Protein AF-A0A1X7UWW3-F1 (afdb_monomer)

pLDDT: mean 82.1, std 9.49, range [51.66, 96.81]

Organism: Amphimedon queenslandica (NCBI:txid400682)

Solvent-accessible surface area (backbone atoms only — not comparable to full-atom values): 8684 Å² total; per-residue (Å²): 136,79,76,74,77,63,44,57,84,90,46,64,90,46,42,72,62,47,51,57,50,44,52,51,43,31,64,74,70,57,43,68,78,47,56,39,45,59,40,31,55,50,50,38,63,38,35,31,89,62,30,62,61,51,55,61,70,65,70,62,52,83,70,48,58,22,34,40,60,56,67,78,36,71,55,41,53,94,88,54,55,64,68,59,47,54,50,50,45,53,55,60,42,69,77,40,93,52,72,91,47,38,56,61,54,42,33,54,38,50,38,73,18,41,69,52,60,74,56,22,58,56,48,72,70,42,91,79,69,45,44,70,57,51,54,50,53,50,51,54,52,51,53,53,52,51,59,64,72,77,106

Sequence (151 aa):
IVAPEPFDCSRSEEWARWSRRFERFRSVSGLAEKSGESKVNTLVYYMGDSADNILESFGLGKEEQKDYLTVHDRVQEEGEPVEIFITALHKLVATCEYKTLHDEMIQDRIVVGIHNQALSERMQLDKKLTLESATKLARENEAVKMQQTEM

Radius of gyration: 16.24 Å; Cα contacts (8 Å, |Δi|>4): 142; chains: 1; bounding box: 36×35×46 Å

Mean predicted aligned error: 9.85 Å

Foldseek 3Di:
DDADAAADLVCCVCVVVNVVSNVVCCVPVCVVVDFLQSLLVVNLVSPPDCSVVLQVQLVDDPVLSSHNCVSSAVAADDVRQLVVSLVSLLSSCVVRPCVVCSFVSSLVRLLVRYPPPVLSVVSVPDPPDTSVNSSVSSNVVVVVVVVVVVD

Structure (mmCIF, N/CA/C/O backbone):
data_AF-A0A1X7UWW3-F1
#
_entry.id   AF-A0A1X7UWW3-F1
#
loop_
_atom_site.group_PDB
_atom_site.id
_atom_site.type_symbol
_atom_site.label_atom_id
_atom_site.label_alt_id
_atom_site.label_comp_id
_atom_site.label_asym_id
_atom_site.label_entity_id
_atom_site.label_seq_id
_atom_site.pdbx_PDB_ins_code
_atom_site.Cartn_x
_atom_site.Cartn_y
_atom_site.Cartn_z
_atom_site.occupancy
_atom_site.B_iso_or_equiv
_atom_site.auth_seq_id
_atom_site.auth_comp_id
_atom_site.auth_asym_id
_atom_site.auth_atom_id
_atom_site.pdbx_PDB_model_num
ATOM 1 N N . ILE A 1 1 ? 5.370 -22.864 -11.813 1.00 65.50 1 ILE A N 1
ATOM 2 C CA . ILE A 1 1 ? 4.633 -21.596 -12.034 1.00 65.50 1 ILE A CA 1
ATOM 3 C C . ILE A 1 1 ? 5.534 -20.668 -12.837 1.00 65.50 1 ILE A C 1
ATOM 5 O O . ILE A 1 1 ? 6.741 -20.743 -12.643 1.00 65.50 1 ILE A O 1
ATOM 9 N N 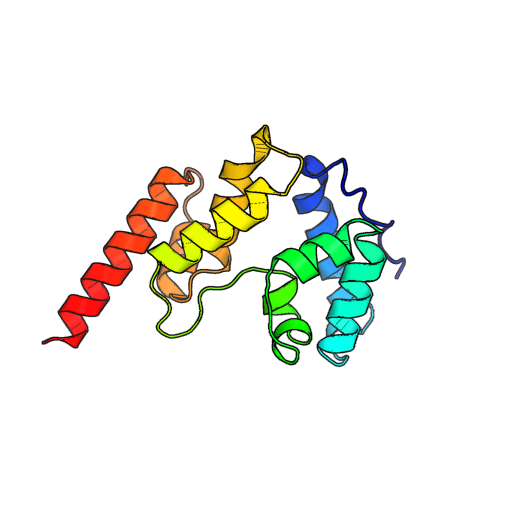. VAL A 1 2 ? 4.986 -19.850 -13.735 1.00 77.44 2 VAL A N 1
ATOM 10 C CA . VAL A 1 2 ? 5.775 -18.850 -14.474 1.00 77.44 2 VAL A CA 1
ATOM 11 C C . VAL A 1 2 ? 5.659 -17.521 -13.738 1.00 77.44 2 VAL A C 1
ATOM 13 O O . VAL A 1 2 ? 4.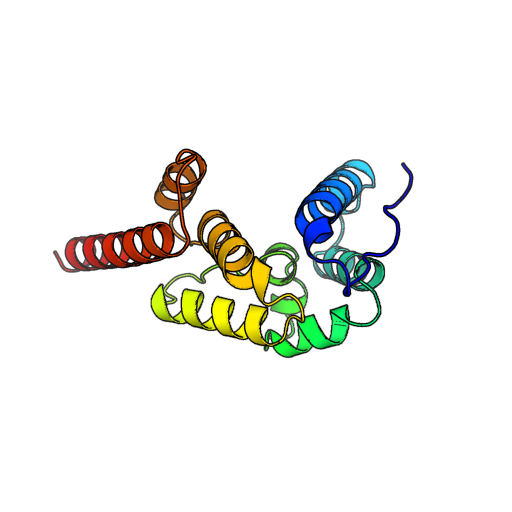558 -17.150 -13.324 1.00 77.44 2 VAL A O 1
ATOM 16 N N . ALA A 1 3 ? 6.788 -16.847 -13.535 1.00 79.31 3 ALA A N 1
ATOM 17 C CA . ALA A 1 3 ? 6.802 -15.519 -12.946 1.00 79.31 3 ALA A CA 1
ATOM 18 C C . ALA A 1 3 ? 6.060 -14.513 -13.847 1.00 79.31 3 ALA A C 1
ATOM 20 O O . ALA A 1 3 ? 5.991 -14.723 -15.063 1.00 79.31 3 ALA A O 1
ATOM 21 N N . PRO A 1 4 ? 5.444 -13.461 -13.283 1.00 82.94 4 PRO A N 1
ATOM 22 C CA . PRO A 1 4 ? 4.868 -12.400 -14.098 1.00 82.94 4 PRO A CA 1
ATOM 23 C C . PRO A 1 4 ? 5.960 -11.734 -14.942 1.00 82.94 4 PRO A C 1
ATOM 25 O O . PRO A 1 4 ? 7.129 -11.725 -14.567 1.00 82.94 4 PRO A O 1
ATOM 28 N N . GLU A 1 5 ? 5.575 -11.178 -16.087 1.00 86.62 5 GLU A N 1
ATOM 29 C CA . GLU A 1 5 ? 6.474 -10.281 -16.814 1.00 86.62 5 GLU A CA 1
ATOM 30 C C . GLU A 1 5 ? 6.792 -9.061 -15.937 1.00 86.62 5 GLU A C 1
ATOM 32 O O . GLU A 1 5 ? 5.946 -8.689 -15.107 1.00 86.62 5 GLU A O 1
ATOM 37 N N . PRO A 1 6 ? 7.984 -8.454 -16.086 1.00 86.94 6 PRO A N 1
ATOM 38 C CA . PRO A 1 6 ? 8.304 -7.213 -15.398 1.00 86.94 6 PRO A CA 1
ATOM 39 C C . PRO A 1 6 ? 7.196 -6.174 -15.599 1.00 86.94 6 PRO A C 1
ATOM 41 O O . PRO A 1 6 ? 6.643 -6.047 -16.693 1.00 86.94 6 PRO A O 1
ATOM 44 N N . PHE A 1 7 ? 6.828 -5.483 -14.527 1.00 82.06 7 PHE A N 1
ATOM 45 C CA . PHE A 1 7 ? 5.866 -4.400 -14.566 1.00 82.06 7 PHE A CA 1
ATOM 46 C C .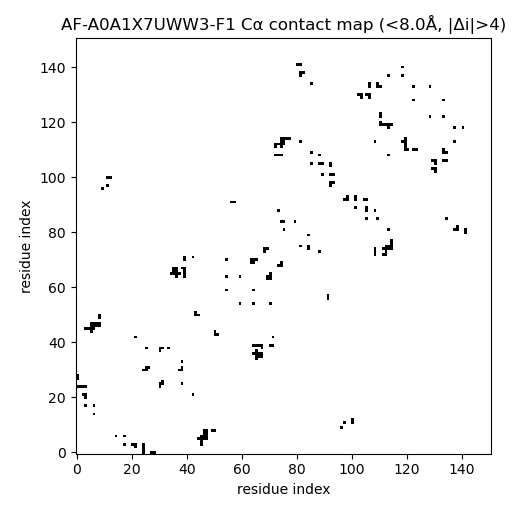 PHE A 1 7 ? 6.432 -3.260 -15.402 1.00 82.06 7 PHE A C 1
ATOM 48 O O . PHE A 1 7 ? 7.557 -2.809 -15.194 1.00 82.06 7 PHE A O 1
ATOM 55 N N . ASP A 1 8 ? 5.623 -2.775 -16.330 1.00 79.44 8 ASP A N 1
ATOM 56 C CA . ASP A 1 8 ? 5.926 -1.551 -17.041 1.00 79.44 8 ASP A CA 1
ATOM 57 C C . ASP A 1 8 ? 5.466 -0.367 -16.186 1.00 79.44 8 ASP A C 1
ATOM 59 O O . ASP A 1 8 ? 4.277 -0.047 -16.127 1.00 79.44 8 ASP A O 1
ATOM 63 N N . CYS A 1 9 ? 6.422 0.289 -15.524 1.00 68.12 9 CYS A N 1
ATOM 64 C CA . CYS A 1 9 ? 6.179 1.483 -14.719 1.00 68.12 9 CYS A CA 1
ATOM 65 C C . CYS A 1 9 ? 5.745 2.710 -15.536 1.00 68.12 9 CYS A C 1
ATOM 67 O O . CYS A 1 9 ? 5.511 3.743 -14.908 1.00 68.12 9 CYS A O 1
ATOM 69 N N . SER A 1 10 ? 5.522 2.596 -16.854 1.00 68.81 10 SER A N 1
ATOM 70 C CA . SER A 1 10 ? 4.786 3.570 -17.681 1.00 68.81 10 SER A CA 1
ATOM 71 C C . SER A 1 10 ? 3.306 3.213 -17.959 1.00 68.81 10 SER A C 1
ATOM 73 O O . SER A 1 10 ? 2.596 4.012 -18.572 1.00 68.81 10 SER A O 1
ATOM 75 N N . ARG A 1 11 ? 2.807 2.053 -17.483 1.00 73.44 11 ARG A N 1
ATOM 76 C CA . ARG A 1 11 ? 1.412 1.568 -17.592 1.00 73.44 11 ARG A CA 1
ATOM 77 C C . ARG A 1 11 ? 0.736 1.204 -16.243 1.00 73.44 11 ARG A C 1
ATOM 79 O O . ARG A 1 11 ? 0.470 0.036 -15.952 1.00 73.44 11 ARG A O 1
ATOM 86 N N . SER A 1 12 ? 0.391 2.176 -15.396 1.00 64.31 12 SER A N 1
ATOM 87 C CA . SER A 1 12 ? -0.144 1.948 -14.037 1.00 64.31 12 SER A CA 1
ATOM 88 C C . SER A 1 12 ? -1.595 1.559 -14.016 1.00 64.31 12 SER A C 1
ATOM 90 O O . SER A 1 12 ? -2.032 0.959 -13.037 1.00 64.31 12 SER A O 1
ATOM 92 N N . GLU A 1 13 ? -2.331 1.806 -15.092 1.00 63.78 13 GLU A N 1
ATOM 93 C CA . GLU A 1 13 ? -3.647 1.218 -15.267 1.00 63.78 13 GLU A CA 1
ATOM 94 C C . GLU A 1 13 ? -3.567 -0.317 -15.195 1.00 63.78 13 GLU A C 1
ATOM 96 O O . GLU A 1 13 ? -4.533 -0.988 -14.827 1.00 63.78 13 GLU A O 1
ATOM 101 N N . GLU A 1 14 ? -2.394 -0.896 -15.483 1.00 75.06 14 GLU A N 1
ATOM 102 C CA . GLU A 1 14 ? -2.150 -2.324 -15.340 1.00 75.06 14 GLU A CA 1
ATOM 103 C C . GLU A 1 14 ? -1.668 -2.739 -13.949 1.00 75.06 14 GLU A C 1
ATOM 105 O O . GLU A 1 14 ? -1.667 -3.942 -13.674 1.00 75.06 14 GLU A O 1
ATOM 110 N N . TRP A 1 15 ? -1.327 -1.801 -13.055 1.00 73.12 15 TRP A N 1
ATOM 111 C CA . TRP A 1 15 ? -0.816 -2.090 -11.710 1.00 73.12 15 TRP A CA 1
ATOM 112 C C . TRP A 1 15 ? -1.759 -3.008 -10.940 1.00 73.12 15 TRP A C 1
ATOM 114 O O . TRP A 1 15 ? -1.340 -4.054 -10.452 1.00 73.12 15 TRP A O 1
ATOM 124 N N . ALA A 1 16 ? -3.056 -2.693 -10.903 1.00 67.19 16 ALA A N 1
ATOM 125 C CA . ALA A 1 16 ? -4.040 -3.503 -10.185 1.00 67.19 16 ALA A CA 1
ATOM 126 C C . ALA A 1 16 ? -4.093 -4.953 -10.703 1.00 67.19 16 ALA A C 1
ATOM 128 O O . ALA A 1 16 ? -4.247 -5.906 -9.935 1.00 67.19 16 ALA A O 1
ATOM 129 N N . ARG A 1 17 ? -3.946 -5.150 -12.019 1.00 73.00 17 ARG A N 1
ATOM 130 C CA . ARG A 1 17 ? -3.912 -6.485 -12.633 1.00 73.00 17 ARG A CA 1
ATOM 131 C C . ARG A 1 17 ? -2.582 -7.185 -12.364 1.00 73.00 17 ARG A C 1
ATOM 133 O O . ARG A 1 17 ? -2.572 -8.384 -12.079 1.00 73.00 17 ARG A O 1
ATOM 140 N N . TRP A 1 18 ? -1.482 -6.451 -12.478 1.00 83.44 18 TRP A N 1
ATOM 141 C CA . TRP A 1 18 ? -0.129 -6.951 -12.309 1.00 83.44 18 TRP A CA 1
ATOM 142 C C . TRP A 1 18 ? 0.155 -7.333 -10.854 1.00 83.44 18 TRP A C 1
ATOM 144 O O . TRP A 1 18 ? 0.532 -8.476 -10.612 1.00 83.44 18 TRP A O 1
ATOM 154 N N . SER A 1 19 ? -0.148 -6.464 -9.887 1.00 77.62 19 SER A N 1
ATOM 155 C CA . SER A 1 19 ? 0.008 -6.717 -8.447 1.00 77.62 19 SER A CA 1
ATOM 156 C C . SER A 1 19 ? -0.785 -7.956 -8.017 1.00 77.62 19 SER A C 1
ATOM 158 O O . SER A 1 19 ? -0.227 -8.873 -7.419 1.00 77.62 19 SER A O 1
ATOM 160 N N . ARG A 1 20 ? -2.045 -8.110 -8.459 1.00 76.19 20 ARG A N 1
ATOM 161 C CA . ARG A 1 20 ? -2.827 -9.344 -8.215 1.00 76.19 20 ARG A CA 1
ATOM 162 C C . ARG A 1 20 ? -2.155 -10.600 -8.777 1.00 76.19 20 ARG A C 1
ATOM 164 O O . ARG A 1 20 ? -2.274 -11.681 -8.197 1.00 76.19 20 ARG A O 1
ATOM 171 N N . ARG A 1 21 ? -1.492 -10.497 -9.932 1.00 83.19 21 ARG A N 1
ATOM 172 C CA . ARG A 1 21 ? -0.754 -11.611 -10.545 1.00 83.19 21 ARG A CA 1
ATOM 173 C C . ARG A 1 21 ? 0.545 -11.894 -9.787 1.00 83.19 21 ARG A C 1
ATOM 175 O O . ARG A 1 21 ? 0.864 -13.067 -9.591 1.00 83.19 21 ARG A O 1
ATOM 182 N N . PHE A 1 22 ? 1.240 -10.855 -9.332 1.00 87.19 22 PHE A N 1
ATOM 183 C CA . PHE A 1 22 ? 2.430 -10.955 -8.496 1.00 87.19 22 PHE A CA 1
ATOM 184 C C . PHE A 1 22 ? 2.113 -11.591 -7.139 1.00 87.19 22 PHE A C 1
ATOM 186 O O . PHE A 1 22 ? 2.793 -12.533 -6.750 1.00 87.19 22 PHE A O 1
ATOM 193 N N . GLU A 1 23 ? 1.022 -11.207 -6.475 1.00 84.38 23 GLU A N 1
ATOM 194 C CA . GLU A 1 23 ? 0.585 -11.823 -5.214 1.00 84.38 23 GLU A CA 1
ATOM 195 C C . GLU A 1 23 ? 0.278 -13.317 -5.367 1.00 84.38 23 GLU A C 1
ATOM 197 O O . GLU A 1 23 ? 0.697 -14.145 -4.552 1.00 84.38 23 GLU A O 1
ATOM 202 N N . ARG A 1 24 ? -0.384 -13.704 -6.465 1.00 85.00 24 ARG A N 1
ATOM 203 C CA . ARG A 1 24 ? -0.585 -15.125 -6.787 1.00 85.00 24 ARG A CA 1
ATOM 204 C C . ARG A 1 24 ? 0.747 -15.837 -6.970 1.00 85.00 24 ARG A C 1
ATOM 206 O O . ARG A 1 24 ? 0.918 -16.917 -6.416 1.00 85.00 24 ARG A O 1
ATOM 213 N N . PHE A 1 25 ? 1.684 -15.240 -7.710 1.00 89.75 25 PHE A N 1
ATOM 214 C CA . PHE A 1 25 ? 3.040 -15.767 -7.866 1.00 89.75 25 PHE A CA 1
ATOM 215 C C . PHE A 1 25 ? 3.755 -15.897 -6.515 1.00 89.75 25 PHE A C 1
ATOM 217 O O . PHE A 1 25 ? 4.328 -16.953 -6.246 1.00 89.75 25 PHE A O 1
ATOM 224 N N . ARG A 1 26 ? 3.673 -14.889 -5.643 1.00 89.88 26 ARG A N 1
ATOM 225 C CA . ARG A 1 26 ? 4.287 -14.885 -4.312 1.00 89.88 26 ARG A CA 1
ATOM 226 C C . ARG A 1 26 ? 3.804 -16.064 -3.472 1.00 89.88 26 ARG A C 1
ATOM 228 O O . ARG A 1 26 ? 4.623 -16.776 -2.897 1.00 89.88 26 ARG A O 1
ATOM 235 N N . SER A 1 27 ? 2.492 -16.297 -3.458 1.00 86.69 27 SER A N 1
ATOM 236 C CA . SER A 1 27 ? 1.863 -17.387 -2.705 1.00 86.69 27 SER A CA 1
ATOM 237 C C . SER A 1 27 ? 2.245 -18.777 -3.225 1.00 86.69 27 SER A C 1
ATOM 239 O O . SER A 1 27 ? 2.542 -19.664 -2.436 1.00 86.69 27 SER A O 1
ATOM 241 N N . VAL A 1 28 ? 2.268 -18.989 -4.543 1.00 88.38 28 VAL A N 1
ATOM 242 C CA . VAL A 1 28 ? 2.447 -20.340 -5.119 1.00 88.38 28 VAL A CA 1
ATOM 243 C C . VAL A 1 28 ? 3.900 -20.707 -5.441 1.00 88.38 28 VAL A C 1
ATOM 245 O O . VAL A 1 28 ? 4.182 -21.862 -5.756 1.00 88.38 28 VAL A O 1
ATOM 248 N N . SER A 1 29 ? 4.825 -19.743 -5.428 1.00 89.75 29 SER A N 1
ATOM 249 C CA . SER A 1 29 ? 6.253 -19.966 -5.720 1.00 89.75 29 SER A CA 1
ATOM 250 C C . SER A 1 29 ? 7.093 -20.299 -4.485 1.00 89.75 29 SER A C 1
ATOM 252 O O . SER A 1 29 ? 8.288 -20.562 -4.621 1.00 89.75 29 SER A O 1
ATOM 254 N N . GLY A 1 30 ? 6.499 -20.264 -3.290 1.00 87.00 30 GLY A N 1
ATOM 255 C CA . GLY A 1 30 ? 7.239 -20.358 -2.032 1.00 87.00 30 GLY A CA 1
ATOM 256 C C . GLY A 1 30 ? 7.928 -19.045 -1.626 1.00 87.00 30 GLY A C 1
ATOM 257 O O . GLY A 1 30 ? 8.782 -19.034 -0.740 1.00 87.00 30 GLY A O 1
ATOM 258 N N . LEU A 1 31 ? 7.651 -17.934 -2.325 1.00 89.31 31 LEU A N 1
ATOM 259 C CA . LEU A 1 31 ? 8.209 -16.617 -2.000 1.00 89.31 31 LEU A CA 1
ATOM 260 C C . LEU A 1 31 ? 7.571 -16.046 -0.726 1.00 89.31 31 LEU A C 1
ATOM 262 O O . LEU A 1 31 ? 8.238 -15.333 0.023 1.00 89.31 31 LEU A O 1
ATOM 266 N N . ALA A 1 32 ? 6.309 -16.382 -0.449 1.00 85.31 32 ALA A N 1
ATOM 267 C CA . ALA A 1 32 ? 5.595 -15.961 0.754 1.00 85.31 32 ALA A CA 1
ATOM 268 C C . ALA A 1 32 ? 6.282 -16.408 2.059 1.00 85.31 32 ALA A C 1
ATOM 270 O O . ALA A 1 32 ? 6.171 -15.707 3.065 1.00 85.31 32 ALA A O 1
ATOM 271 N N . GLU A 1 33 ? 7.036 -17.502 2.024 1.00 89.50 33 GLU A N 1
ATOM 272 C CA . GLU A 1 33 ? 7.743 -18.117 3.149 1.00 89.50 33 GLU A CA 1
ATOM 273 C C . GLU A 1 33 ? 9.192 -17.623 3.292 1.00 89.50 33 GLU A C 1
ATOM 275 O O . GLU A 1 33 ? 9.850 -17.919 4.289 1.00 89.50 33 GLU A O 1
ATOM 280 N N . LYS A 1 34 ? 9.712 -16.866 2.316 1.00 92.56 34 LYS A N 1
ATOM 281 C CA . LYS A 1 34 ? 11.072 -16.306 2.381 1.00 92.56 34 LYS A CA 1
ATOM 282 C C . LYS A 1 34 ? 11.168 -15.143 3.377 1.00 92.56 34 LYS A C 1
ATOM 284 O O . LYS A 1 34 ? 10.170 -14.708 3.954 1.00 92.56 34 LYS A O 1
ATOM 289 N N . SER A 1 35 ? 12.378 -14.615 3.578 1.00 92.00 35 SER A N 1
ATOM 290 C CA . SER A 1 35 ? 12.576 -13.390 4.363 1.00 92.00 35 SER A CA 1
ATOM 291 C C . SER A 1 35 ? 11.842 -12.207 3.729 1.00 92.00 35 SER A C 1
ATOM 293 O O . SER A 1 35 ? 11.653 -12.174 2.511 1.00 92.00 35 SER A O 1
ATOM 295 N N . GLY A 1 36 ? 11.434 -11.232 4.545 1.00 85.81 36 GLY A N 1
ATOM 296 C CA . GLY A 1 36 ? 10.795 -10.013 4.047 1.00 85.81 36 GLY A CA 1
ATOM 297 C C . GLY A 1 36 ? 11.665 -9.289 3.011 1.00 85.81 36 GLY A C 1
ATOM 298 O O . GLY A 1 36 ? 11.199 -9.022 1.910 1.00 85.81 36 GLY A O 1
ATOM 299 N N . GLU A 1 37 ? 12.966 -9.162 3.282 1.00 89.69 37 GLU A N 1
ATOM 300 C CA . GLU A 1 37 ? 13.964 -8.629 2.343 1.00 89.69 37 GLU A CA 1
ATOM 301 C C . GLU A 1 37 ? 13.965 -9.358 0.990 1.00 89.69 37 GLU A C 1
ATOM 303 O O . GLU A 1 37 ? 13.959 -8.728 -0.062 1.00 89.69 37 GLU A O 1
ATOM 308 N N . SER A 1 38 ? 13.903 -10.696 0.982 1.00 89.69 38 SER A N 1
ATOM 309 C CA . SER A 1 38 ? 13.831 -11.454 -0.276 1.00 89.69 38 SER A CA 1
ATOM 310 C C . SER A 1 38 ? 12.528 -11.199 -1.032 1.00 89.69 38 SER A C 1
ATOM 312 O O . SER A 1 38 ? 12.535 -11.186 -2.265 1.00 89.69 38 SER A O 1
ATOM 314 N N . LYS A 1 39 ? 11.407 -11.020 -0.321 1.00 90.44 39 LYS A N 1
ATOM 315 C CA . LYS A 1 39 ? 10.114 -10.692 -0.941 1.00 90.44 39 LYS A CA 1
ATOM 316 C C . LYS A 1 39 ? 10.164 -9.306 -1.570 1.00 90.44 39 LYS A C 1
ATOM 318 O O . LYS A 1 39 ? 9.776 -9.177 -2.727 1.00 90.44 39 LYS A O 1
ATOM 323 N N . VAL A 1 40 ? 10.691 -8.325 -0.838 1.00 88.50 40 VAL A N 1
ATOM 324 C CA . VAL A 1 40 ? 10.875 -6.948 -1.306 1.00 88.50 40 VAL A CA 1
ATOM 325 C C . VAL A 1 40 ? 11.795 -6.915 -2.517 1.00 88.50 40 VAL A C 1
ATOM 327 O O . VAL A 1 40 ? 11.358 -6.496 -3.579 1.00 88.50 40 VAL A O 1
ATOM 330 N N . ASN A 1 41 ? 13.006 -7.463 -2.428 1.00 89.94 41 ASN A N 1
ATOM 331 C CA . ASN A 1 41 ? 13.952 -7.457 -3.548 1.00 89.94 41 ASN A CA 1
ATOM 332 C C . ASN A 1 41 ? 13.374 -8.130 -4.798 1.00 89.94 41 ASN A C 1
ATOM 334 O O . ASN A 1 41 ? 13.606 -7.679 -5.916 1.00 89.94 41 ASN A O 1
ATOM 338 N N . THR A 1 42 ? 12.588 -9.198 -4.620 1.00 90.06 42 THR A N 1
ATOM 339 C CA . THR A 1 42 ? 11.899 -9.837 -5.746 1.00 90.06 42 THR A CA 1
ATOM 340 C C . THR A 1 42 ? 10.827 -8.914 -6.326 1.00 90.06 42 THR A C 1
ATOM 342 O O . THR A 1 42 ? 10.769 -8.762 -7.539 1.00 90.06 42 THR A O 1
ATOM 345 N N . LEU A 1 43 ? 9.999 -8.277 -5.495 1.00 88.06 43 LEU A N 1
ATOM 346 C CA . LEU A 1 43 ? 9.002 -7.304 -5.950 1.00 88.06 43 LEU A CA 1
ATOM 347 C C . LEU A 1 43 ? 9.655 -6.170 -6.746 1.00 88.06 43 LEU A C 1
ATOM 349 O O . LEU A 1 43 ? 9.256 -5.938 -7.881 1.00 88.06 43 LEU A O 1
ATOM 353 N N . VAL A 1 44 ? 10.696 -5.544 -6.197 1.00 87.19 44 VAL A N 1
ATOM 354 C CA . VAL A 1 44 ? 11.440 -4.438 -6.821 1.00 87.19 44 VAL A CA 1
ATOM 355 C C . VAL A 1 44 ? 12.031 -4.849 -8.161 1.00 87.19 44 VAL A C 1
ATOM 357 O O . VAL A 1 44 ? 11.810 -4.178 -9.165 1.00 87.19 44 VAL A O 1
ATOM 360 N N . TYR A 1 45 ? 12.683 -6.012 -8.211 1.00 88.31 45 TYR A N 1
ATOM 361 C CA . TYR A 1 45 ? 13.240 -6.549 -9.449 1.00 88.31 45 TYR A CA 1
ATOM 362 C C . TYR A 1 45 ? 12.179 -6.709 -10.545 1.00 88.31 45 TYR A C 1
ATOM 364 O O . TYR A 1 45 ? 12.405 -6.349 -11.698 1.00 88.31 45 TYR A O 1
ATOM 372 N N . TYR A 1 46 ? 11.004 -7.236 -10.190 1.00 87.06 46 TYR A N 1
ATOM 373 C CA . TYR A 1 46 ? 9.904 -7.386 -11.137 1.00 87.06 46 TYR A CA 1
ATOM 374 C C . TYR A 1 46 ? 9.152 -6.074 -11.395 1.00 87.06 46 TYR A C 1
ATOM 376 O O . TYR A 1 46 ? 8.446 -6.007 -12.391 1.00 87.06 46 TYR A O 1
ATOM 384 N N . MET A 1 47 ? 9.288 -5.042 -10.561 1.00 82.31 47 MET A N 1
ATOM 385 C CA . MET A 1 47 ? 8.729 -3.710 -10.814 1.00 82.31 47 MET A CA 1
ATOM 386 C C . MET A 1 47 ? 9.565 -2.887 -11.813 1.00 82.31 47 MET A C 1
ATOM 388 O O . MET A 1 47 ? 9.047 -1.932 -12.388 1.00 82.31 47 MET A O 1
ATOM 392 N N . GLY A 1 48 ? 10.818 -3.282 -12.063 1.00 80.94 48 GLY A N 1
ATOM 393 C CA . GLY A 1 48 ? 11.696 -2.674 -13.066 1.00 80.94 48 GLY A CA 1
ATOM 394 C C . GLY A 1 48 ? 12.451 -1.441 -12.562 1.00 80.94 48 GLY A C 1
ATOM 395 O O . GLY A 1 48 ? 12.375 -1.087 -11.392 1.00 80.94 48 GLY A O 1
ATOM 396 N N . ASP A 1 49 ? 13.181 -0.772 -13.455 1.00 76.25 49 ASP A N 1
ATOM 397 C CA . ASP A 1 49 ? 14.190 0.247 -13.104 1.00 76.25 49 ASP A CA 1
ATOM 398 C C . ASP A 1 49 ? 13.646 1.457 -12.317 1.00 76.25 49 ASP A C 1
ATOM 400 O O . ASP A 1 49 ? 14.387 2.145 -11.616 1.00 76.25 49 ASP A O 1
ATOM 404 N N . SER A 1 50 ? 12.344 1.743 -12.404 1.00 70.12 50 SER A N 1
ATOM 405 C CA . SER A 1 50 ? 11.717 2.819 -11.625 1.00 70.12 50 SER A CA 1
ATOM 406 C C . SER A 1 50 ? 11.446 2.433 -10.167 1.00 70.12 50 SER A C 1
ATOM 408 O O . SER A 1 50 ? 11.186 3.315 -9.350 1.00 70.12 50 SER A O 1
ATOM 410 N N . ALA A 1 51 ? 11.499 1.145 -9.825 1.00 76.94 51 ALA A N 1
ATOM 411 C CA . ALA A 1 51 ? 11.117 0.630 -8.516 1.00 76.94 51 ALA A CA 1
ATOM 412 C C . ALA A 1 51 ? 12.059 1.079 -7.395 1.00 76.94 51 ALA A C 1
ATOM 414 O O . ALA A 1 51 ? 11.580 1.430 -6.320 1.00 76.94 51 ALA A O 1
ATOM 415 N N . ASP A 1 52 ? 13.367 1.134 -7.654 1.00 76.56 52 ASP A N 1
ATOM 416 C CA . ASP A 1 52 ? 14.351 1.599 -6.670 1.00 76.56 52 ASP A CA 1
ATOM 417 C C . ASP A 1 52 ? 14.133 3.079 -6.330 1.00 76.56 52 ASP A C 1
ATOM 419 O O . ASP A 1 52 ? 14.055 3.439 -5.159 1.00 76.56 52 ASP A O 1
ATOM 423 N N . ASN A 1 53 ? 13.901 3.927 -7.340 1.00 72.62 53 ASN A N 1
ATOM 424 C CA . ASN A 1 53 ? 13.577 5.344 -7.128 1.00 72.62 53 ASN A CA 1
ATOM 425 C C . ASN A 1 53 ? 12.275 5.516 -6.327 1.00 72.62 53 ASN A C 1
ATOM 427 O O . ASN A 1 53 ? 12.163 6.413 -5.491 1.00 72.62 53 ASN A O 1
ATOM 431 N N . ILE A 1 54 ? 11.282 4.655 -6.581 1.00 66.75 54 ILE A N 1
ATOM 432 C CA . ILE A 1 54 ? 10.018 4.639 -5.842 1.00 66.75 54 ILE A CA 1
ATOM 433 C C . ILE A 1 54 ? 10.273 4.235 -4.383 1.00 66.75 54 ILE A C 1
ATOM 435 O O . ILE A 1 54 ? 9.839 4.962 -3.492 1.00 66.75 54 ILE A O 1
ATOM 439 N N . LEU A 1 55 ? 11.031 3.166 -4.114 1.00 72.44 55 LEU A N 1
ATOM 440 C CA . LEU A 1 55 ? 11.377 2.766 -2.745 1.00 72.44 55 LEU A CA 1
ATOM 441 C C . LEU A 1 55 ? 12.176 3.831 -1.997 1.00 72.44 55 LEU A C 1
ATOM 443 O O . LEU A 1 55 ? 11.878 4.115 -0.838 1.00 72.44 55 LEU A O 1
ATOM 447 N N . GLU A 1 56 ? 13.170 4.437 -2.643 1.00 73.81 56 GLU A N 1
ATOM 448 C CA . GLU A 1 56 ? 13.954 5.521 -2.049 1.00 73.81 56 GLU A CA 1
ATOM 449 C C . GLU A 1 56 ? 13.065 6.724 -1.712 1.00 73.81 56 GLU A C 1
ATOM 451 O O . GLU A 1 56 ? 13.222 7.339 -0.653 1.00 73.81 56 GLU A O 1
ATOM 456 N N . SER A 1 57 ? 12.070 7.019 -2.558 1.00 67.62 57 SER A N 1
ATOM 457 C CA . SER A 1 57 ? 11.105 8.095 -2.308 1.00 67.62 57 SER A CA 1
ATOM 458 C C . SER A 1 57 ? 10.208 7.851 -1.090 1.00 67.62 57 SER A C 1
ATOM 460 O O . SER A 1 57 ? 9.658 8.809 -0.545 1.00 67.62 57 SER A O 1
ATOM 462 N N . PHE A 1 58 ? 10.076 6.600 -0.627 1.00 66.44 58 PHE A N 1
ATOM 463 C CA . PHE A 1 58 ? 9.251 6.268 0.538 1.00 66.44 58 PHE A CA 1
ATOM 464 C C . PHE A 1 58 ? 9.895 6.718 1.856 1.00 66.44 58 PHE A C 1
ATOM 466 O O . PHE A 1 58 ? 9.196 6.819 2.862 1.00 66.44 58 PHE A O 1
ATOM 473 N N . GLY A 1 59 ? 11.203 7.015 1.866 1.00 66.06 59 GLY A N 1
ATOM 474 C CA . GLY A 1 59 ? 11.911 7.492 3.060 1.00 66.06 59 GLY A CA 1
ATOM 475 C C . GLY A 1 59 ? 11.985 6.468 4.199 1.00 66.06 59 GLY A C 1
ATOM 476 O O . GLY A 1 59 ? 12.221 6.852 5.341 1.00 66.06 59 GLY A O 1
ATOM 477 N N . LEU A 1 60 ? 11.778 5.185 3.889 1.00 74.38 60 LEU A N 1
ATOM 478 C CA . LEU A 1 60 ? 11.747 4.088 4.855 1.00 74.38 60 LEU A CA 1
ATOM 479 C C . LEU A 1 60 ? 13.136 3.821 5.444 1.00 74.38 60 LEU A C 1
ATOM 481 O O . LEU A 1 60 ? 14.146 3.823 4.729 1.00 74.38 60 LEU A O 1
ATOM 485 N N . GLY A 1 61 ? 13.188 3.512 6.736 1.00 76.62 61 GLY A N 1
ATOM 486 C CA . GLY A 1 61 ? 14.378 3.002 7.402 1.00 76.62 61 GLY A CA 1
ATOM 487 C C . GLY A 1 61 ? 14.772 1.601 6.916 1.00 76.62 61 GLY A C 1
ATOM 488 O O . GLY A 1 61 ? 14.001 0.878 6.290 1.00 76.62 61 GLY A O 1
ATOM 489 N N . LYS A 1 62 ? 15.999 1.173 7.240 1.00 80.44 62 LYS A N 1
ATOM 490 C CA . LYS A 1 62 ? 16.565 -0.105 6.755 1.00 80.44 62 LYS A CA 1
ATOM 491 C C . LYS A 1 62 ? 15.770 -1.350 7.156 1.00 80.44 62 LYS A C 1
ATOM 493 O O . LYS A 1 62 ? 15.841 -2.351 6.454 1.00 80.44 62 LYS A O 1
ATOM 498 N N . GLU A 1 63 ? 15.078 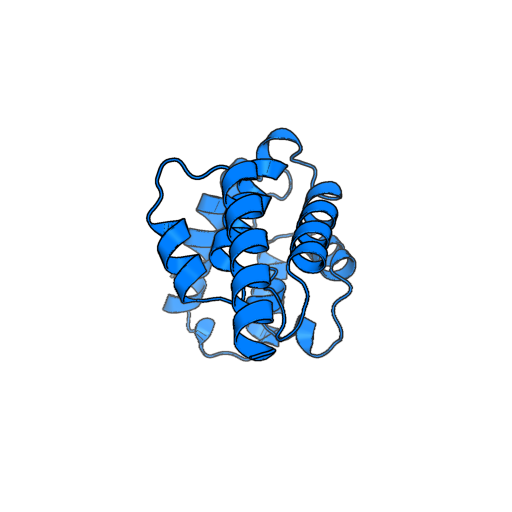-1.318 8.292 1.00 79.06 63 GLU A N 1
ATOM 499 C CA . GLU A 1 63 ? 14.258 -2.450 8.741 1.00 79.06 63 GLU A CA 1
ATOM 500 C C . GLU A 1 63 ? 12.877 -2.450 8.073 1.00 79.06 63 GLU A C 1
ATOM 502 O O . GLU A 1 63 ? 12.385 -3.507 7.694 1.00 79.06 63 GLU A O 1
ATOM 507 N N . GLU A 1 64 ? 12.302 -1.276 7.820 1.00 73.56 64 GLU A N 1
ATOM 508 C CA . GLU A 1 64 ? 11.018 -1.118 7.124 1.00 73.56 64 GLU A CA 1
ATOM 509 C C . GLU A 1 64 ? 11.117 -1.491 5.644 1.00 73.56 64 GLU A C 1
ATOM 511 O O . GLU A 1 64 ? 10.209 -2.107 5.099 1.00 73.56 64 GLU A O 1
ATOM 516 N N . GLN A 1 65 ? 12.263 -1.223 5.009 1.00 80.12 65 GLN A N 1
ATOM 517 C CA . GLN A 1 65 ? 12.556 -1.680 3.644 1.00 80.12 65 GLN A CA 1
ATOM 518 C C . GLN A 1 65 ? 12.599 -3.208 3.514 1.00 80.12 65 GLN A C 1
ATOM 520 O O . GLN A 1 65 ? 12.551 -3.737 2.407 1.00 80.12 65 GLN A O 1
ATOM 525 N N . LYS A 1 66 ? 12.704 -3.940 4.627 1.00 85.75 66 LYS A N 1
ATOM 526 C CA . LYS A 1 66 ? 12.621 -5.402 4.627 1.00 85.75 66 LYS A CA 1
ATOM 527 C C . LYS A 1 66 ? 11.204 -5.887 4.889 1.00 85.75 66 LYS A C 1
ATOM 529 O O . LYS A 1 66 ? 10.957 -7.078 4.710 1.00 85.75 66 LYS A O 1
ATOM 534 N N . ASP A 1 67 ? 10.288 -5.028 5.322 1.00 82.19 67 ASP A N 1
ATOM 535 C CA . ASP A 1 67 ? 8.906 -5.428 5.521 1.00 82.19 67 ASP A CA 1
ATOM 536 C C . ASP A 1 67 ? 8.157 -5.402 4.186 1.00 82.19 67 ASP A C 1
ATOM 538 O O . ASP A 1 67 ? 7.994 -4.373 3.534 1.00 82.19 67 ASP A O 1
ATOM 542 N N . TYR A 1 68 ? 7.725 -6.587 3.753 1.00 82.25 68 TYR A N 1
ATOM 543 C CA . TYR A 1 68 ? 7.057 -6.740 2.466 1.00 82.25 68 TYR A CA 1
ATOM 544 C C . TYR A 1 68 ? 5.752 -5.957 2.397 1.00 82.25 68 TYR A C 1
ATOM 546 O O . TYR A 1 68 ? 5.451 -5.403 1.345 1.00 82.25 68 TYR A O 1
ATOM 554 N N . LEU A 1 69 ? 4.984 -5.934 3.488 1.00 73.81 69 LEU A N 1
ATOM 555 C CA . LEU A 1 69 ? 3.704 -5.242 3.507 1.00 73.81 69 LEU A CA 1
ATOM 556 C C . LEU A 1 69 ? 3.939 -3.738 3.458 1.00 73.81 69 LEU A C 1
ATOM 558 O O . LEU A 1 69 ? 3.305 -3.097 2.642 1.00 73.81 69 LEU A O 1
ATOM 562 N N . THR A 1 70 ? 4.906 -3.205 4.205 1.00 72.88 70 THR A N 1
ATOM 563 C CA . THR A 1 70 ? 5.275 -1.780 4.183 1.00 72.88 70 THR A CA 1
ATOM 564 C C . THR A 1 70 ? 5.773 -1.302 2.816 1.00 72.88 70 THR A C 1
ATOM 566 O O . THR A 1 70 ? 5.518 -0.165 2.419 1.00 72.88 70 THR A O 1
ATOM 569 N N . VAL A 1 71 ? 6.497 -2.147 2.076 1.00 75.69 71 VAL A N 1
ATOM 570 C CA . VAL A 1 71 ? 7.009 -1.787 0.742 1.00 75.69 71 VAL A CA 1
ATOM 571 C C . VAL A 1 71 ? 5.957 -1.976 -0.351 1.00 75.69 71 VAL A C 1
ATOM 573 O O . VAL A 1 71 ? 5.859 -1.154 -1.263 1.00 75.69 71 VAL A O 1
ATOM 576 N N . HIS A 1 72 ? 5.178 -3.056 -0.286 1.00 73.69 72 HIS A N 1
ATOM 577 C CA . HIS A 1 72 ? 4.101 -3.314 -1.240 1.00 73.69 72 HIS A CA 1
ATOM 578 C C . HIS A 1 72 ? 2.945 -2.315 -1.047 1.00 73.69 72 HIS A C 1
ATOM 580 O O . HIS A 1 72 ? 2.421 -1.772 -2.023 1.00 73.69 72 HIS A O 1
ATOM 586 N N . ASP A 1 73 ? 2.616 -2.003 0.207 1.00 71.94 73 ASP A N 1
ATOM 587 C CA . ASP A 1 73 ? 1.502 -1.164 0.629 1.00 71.94 73 ASP A CA 1
ATOM 588 C C . ASP A 1 73 ? 1.984 -0.094 1.623 1.00 71.94 73 ASP A C 1
ATOM 590 O O . ASP A 1 73 ? 2.582 -0.384 2.655 1.00 71.94 73 ASP A O 1
ATOM 594 N N . ARG A 1 74 ? 1.667 1.182 1.375 1.00 76.81 74 ARG A N 1
ATOM 595 C CA . ARG A 1 74 ? 1.823 2.187 2.437 1.00 76.81 74 ARG A CA 1
ATOM 596 C C . ARG A 1 74 ? 0.690 1.957 3.431 1.00 76.81 74 ARG A C 1
ATOM 598 O O . ARG A 1 74 ? -0.467 2.188 3.087 1.00 76.81 74 ARG A O 1
ATOM 605 N N . VAL A 1 75 ? 1.038 1.503 4.631 1.00 82.69 75 VAL A N 1
ATOM 606 C CA . VAL A 1 75 ? 0.112 1.247 5.744 1.00 82.69 75 VAL A CA 1
ATOM 607 C C . VAL A 1 75 ? 0.293 2.294 6.835 1.00 82.69 75 VAL A C 1
ATOM 609 O O . VAL A 1 75 ? 1.416 2.727 7.062 1.00 82.69 75 VAL A O 1
ATOM 612 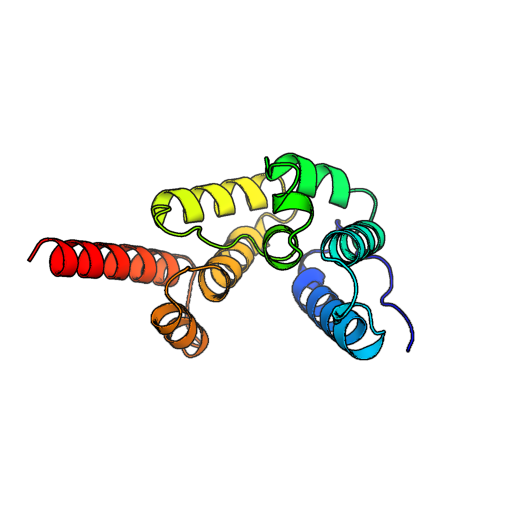N N . GLN A 1 76 ? -0.787 2.717 7.483 1.00 86.19 76 GLN A N 1
ATOM 613 C CA . GLN A 1 76 ? -0.776 3.636 8.617 1.00 86.19 76 GLN A CA 1
ATOM 614 C C . GLN A 1 76 ? -0.119 2.958 9.827 1.00 86.19 76 GLN A C 1
ATOM 616 O O . GLN A 1 76 ? -0.537 1.870 10.235 1.00 86.19 76 GLN A O 1
ATOM 621 N N . GLU A 1 77 ? 0.886 3.605 10.412 1.00 82.88 77 GLU A N 1
ATOM 622 C CA . GLU A 1 77 ? 1.573 3.095 11.602 1.00 82.88 77 GLU A CA 1
ATOM 623 C C . GLU A 1 77 ? 0.709 3.218 12.868 1.00 82.88 77 GLU A C 1
ATOM 625 O O . GLU A 1 77 ? -0.242 4.002 12.944 1.00 82.88 77 GLU A O 1
ATOM 630 N N . GLU A 1 78 ? 1.046 2.445 13.901 1.00 83.56 78 GLU A N 1
ATOM 631 C CA . GLU A 1 78 ? 0.380 2.556 15.198 1.00 83.56 78 GLU A CA 1
ATOM 632 C C . GLU A 1 78 ? 0.626 3.947 15.805 1.00 83.56 78 GLU A C 1
ATOM 634 O O . GLU A 1 78 ? 1.760 4.358 16.037 1.00 83.56 78 GLU A O 1
ATOM 639 N N . GLY A 1 79 ? -0.456 4.688 16.053 1.00 84.81 79 GLY A N 1
ATOM 640 C CA . GLY A 1 79 ? -0.388 6.058 16.569 1.00 84.81 79 GLY A CA 1
ATOM 641 C C . GLY A 1 79 ? -0.052 7.128 15.523 1.00 84.81 79 GLY A C 1
ATOM 642 O O . GLY A 1 79 ? -0.030 8.309 15.871 1.00 84.81 79 GLY A O 1
ATOM 643 N N . GLU A 1 80 ? 0.163 6.765 14.255 1.00 87.00 80 GLU A N 1
ATOM 644 C CA . GLU A 1 80 ? 0.290 7.744 13.174 1.00 87.00 80 GLU A CA 1
ATOM 645 C C . GLU A 1 80 ? -1.067 8.417 12.912 1.00 87.00 80 GLU A C 1
ATOM 647 O O . GLU A 1 80 ? -2.043 7.713 12.641 1.00 87.00 80 GLU A O 1
ATOM 652 N N . PRO A 1 81 ? -1.159 9.760 12.920 1.00 93.44 81 PRO A N 1
ATOM 653 C CA . PRO A 1 81 ? -2.406 10.436 12.586 1.00 93.44 81 PRO A CA 1
ATOM 654 C C . PRO A 1 81 ? -2.834 10.159 11.141 1.00 93.44 81 PRO A C 1
ATOM 656 O O . PRO A 1 81 ? -2.016 10.243 10.218 1.00 93.44 81 PRO A O 1
ATOM 659 N N . VAL A 1 82 ? -4.129 9.926 10.922 1.00 94.12 82 VAL A N 1
ATOM 660 C CA . VAL A 1 82 ? -4.718 9.652 9.596 1.00 94.12 82 VAL A CA 1
ATOM 661 C C . VAL A 1 82 ? -4.315 10.711 8.568 1.00 94.12 82 VAL A C 1
ATOM 663 O O . VAL A 1 82 ? -4.051 10.391 7.411 1.00 94.12 82 VAL A O 1
ATOM 666 N N . GLU A 1 83 ? -4.220 11.977 8.975 1.00 93.38 83 GLU A N 1
ATOM 667 C CA . GLU A 1 83 ? -3.840 13.062 8.067 1.00 93.38 83 GLU A CA 1
ATOM 668 C C . GLU A 1 83 ? -2.397 12.938 7.551 1.00 93.38 83 GLU A C 1
ATOM 670 O O . GLU A 1 83 ? -2.120 13.250 6.389 1.00 93.38 83 GLU A O 1
ATOM 675 N N . ILE A 1 84 ? -1.478 12.458 8.394 1.00 90.12 84 ILE A N 1
ATOM 676 C CA . ILE A 1 84 ? -0.075 12.240 8.020 1.00 90.12 84 ILE A CA 1
ATOM 677 C C . ILE A 1 84 ? 0.015 11.088 7.025 1.00 90.12 84 ILE A C 1
ATOM 679 O O . ILE A 1 84 ? 0.645 11.238 5.974 1.00 90.12 84 ILE A O 1
ATOM 683 N N . PHE A 1 85 ? -0.704 10.001 7.300 1.00 91.31 85 PHE A N 1
ATOM 684 C CA . PHE A 1 85 ? -0.818 8.858 6.406 1.00 91.31 85 PHE A CA 1
ATOM 685 C C . PHE A 1 85 ? -1.353 9.261 5.021 1.00 91.31 85 PHE A C 1
ATOM 687 O O . PHE A 1 85 ? -0.703 9.012 4.005 1.00 91.31 85 PHE A O 1
ATOM 694 N N . ILE A 1 86 ? -2.486 9.970 4.959 1.00 92.06 86 ILE A N 1
ATOM 695 C CA . ILE A 1 86 ? -3.090 10.427 3.693 1.00 92.06 86 ILE A CA 1
ATOM 696 C C . ILE A 1 86 ? -2.152 11.384 2.945 1.00 92.06 86 ILE A C 1
ATOM 698 O O . ILE A 1 86 ? -1.982 11.276 1.729 1.00 92.06 86 ILE A O 1
ATOM 702 N N . THR A 1 87 ? -1.477 12.286 3.661 1.00 87.44 87 THR A N 1
ATOM 703 C CA . THR A 1 87 ? -0.476 13.181 3.063 1.00 87.44 87 THR A CA 1
ATOM 704 C C . THR A 1 87 ? 0.693 12.401 2.461 1.00 87.44 87 THR A C 1
ATOM 706 O O . THR A 1 87 ? 1.167 12.743 1.373 1.00 87.44 87 THR A O 1
ATOM 709 N N . ALA A 1 88 ? 1.166 11.351 3.137 1.00 83.06 88 ALA A N 1
ATOM 710 C CA . ALA A 1 88 ? 2.213 10.479 2.615 1.00 83.06 88 ALA A CA 1
ATOM 711 C C . ALA A 1 88 ? 1.756 9.777 1.329 1.00 83.06 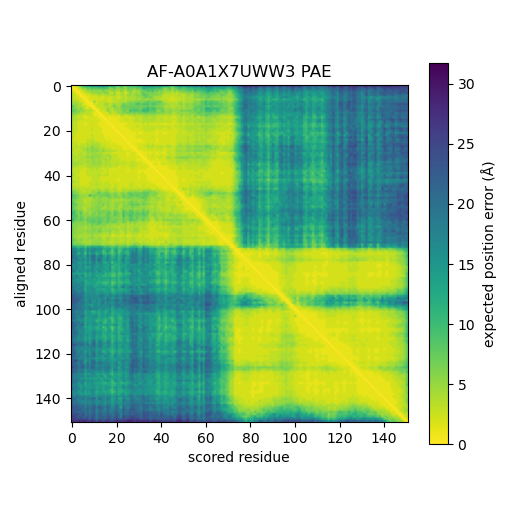88 ALA A C 1
ATOM 713 O O . ALA A 1 88 ? 2.511 9.770 0.359 1.00 83.06 88 ALA A O 1
ATOM 714 N N . LEU A 1 89 ? 0.511 9.289 1.270 1.00 85.38 89 LEU A N 1
ATOM 715 C CA . LEU A 1 89 ? -0.068 8.700 0.055 1.00 85.38 89 LEU A CA 1
ATOM 716 C C . LEU A 1 89 ? -0.113 9.694 -1.112 1.00 85.38 89 LEU A C 1
ATOM 718 O O . LEU A 1 89 ? 0.290 9.346 -2.221 1.00 85.38 89 LEU A O 1
ATOM 722 N N . HIS A 1 90 ? -0.533 10.938 -0.869 1.00 84.62 90 HIS A N 1
ATOM 723 C CA . HIS A 1 90 ? -0.528 11.982 -1.899 1.00 84.62 90 HIS A CA 1
ATOM 724 C C . HIS A 1 90 ? 0.881 12.285 -2.419 1.00 84.62 90 HIS A C 1
ATOM 726 O O . HIS A 1 90 ? 1.067 12.428 -3.626 1.00 84.62 90 HIS A O 1
ATOM 732 N N . LYS A 1 91 ? 1.888 12.350 -1.539 1.00 76.62 91 LYS A N 1
ATOM 733 C CA . LYS A 1 91 ? 3.293 12.522 -1.952 1.00 76.62 91 LYS A CA 1
ATOM 734 C C . LYS A 1 91 ? 3.787 11.338 -2.783 1.00 76.62 91 LYS A C 1
ATOM 736 O O . LYS A 1 91 ? 4.474 11.551 -3.778 1.00 76.62 91 LYS A O 1
ATOM 741 N N . LEU A 1 92 ? 3.397 10.126 -2.393 1.00 70.69 92 LEU A N 1
ATOM 742 C CA . LEU A 1 92 ? 3.754 8.875 -3.059 1.00 70.69 92 LEU A CA 1
ATOM 743 C C . LEU A 1 92 ? 3.271 8.832 -4.507 1.00 70.69 92 LEU A C 1
ATOM 745 O O . LEU A 1 92 ? 3.991 8.404 -5.401 1.00 70.69 92 LEU A O 1
ATOM 749 N N . VAL A 1 93 ? 2.026 9.254 -4.737 1.00 73.44 93 VAL A N 1
ATOM 750 C CA . VAL A 1 93 ? 1.465 9.257 -6.088 1.00 73.44 93 VAL A CA 1
ATOM 751 C C . VAL A 1 93 ? 1.885 10.499 -6.867 1.00 73.44 93 VAL A C 1
ATOM 753 O O . VAL A 1 93 ? 1.978 10.428 -8.083 1.00 73.44 93 VAL A O 1
ATOM 756 N N . ALA A 1 94 ? 2.233 11.612 -6.213 1.00 68.31 94 ALA A N 1
ATOM 757 C CA . ALA A 1 94 ? 2.693 12.825 -6.896 1.00 68.31 94 ALA A CA 1
ATOM 758 C C . ALA A 1 94 ? 3.989 12.620 -7.703 1.00 68.31 94 ALA A C 1
ATOM 760 O O . ALA A 1 94 ? 4.186 13.292 -8.716 1.00 68.31 94 ALA A O 1
ATOM 761 N N . THR A 1 95 ? 4.856 11.697 -7.279 1.00 59.62 95 THR A N 1
ATOM 762 C CA . THR A 1 95 ? 6.058 11.283 -8.028 1.00 59.62 95 THR A CA 1
ATOM 763 C C . THR A 1 95 ? 5.753 10.251 -9.117 1.00 59.62 95 THR A C 1
ATOM 765 O O . THR A 1 95 ? 6.607 9.948 -9.946 1.00 59.62 95 THR A O 1
ATOM 768 N N . CYS A 1 96 ? 4.529 9.727 -9.139 1.00 56.75 96 CYS A N 1
ATOM 769 C CA . CYS A 1 96 ? 4.057 8.714 -10.064 1.00 56.75 96 CYS A CA 1
ATOM 770 C C . CYS A 1 96 ? 3.515 9.382 -11.340 1.00 56.75 96 CYS A C 1
ATOM 772 O O . CYS A 1 96 ? 2.707 10.313 -11.272 1.00 56.75 96 CYS A O 1
ATOM 774 N N . GLU A 1 97 ? 3.907 8.891 -12.520 1.00 58.66 97 GLU A N 1
ATOM 775 C CA . GLU A 1 97 ? 3.582 9.509 -13.823 1.00 58.66 97 GLU A CA 1
ATOM 776 C C . GLU A 1 97 ? 2.076 9.498 -14.175 1.00 58.66 97 GLU A C 1
ATOM 778 O O . GLU A 1 97 ? 1.632 10.124 -15.139 1.00 58.66 97 GLU A O 1
ATOM 783 N N . TYR A 1 98 ? 1.253 8.858 -13.347 1.00 58.03 98 TYR A N 1
ATOM 784 C CA . TYR A 1 98 ? -0.122 8.467 -13.657 1.00 58.03 98 TYR A CA 1
ATOM 785 C C . TYR A 1 98 ? -1.175 9.348 -13.026 1.00 58.03 98 TYR A C 1
ATOM 787 O O . TYR A 1 98 ? -2.045 8.910 -12.275 1.00 58.03 98 TYR A O 1
ATOM 795 N N . LYS A 1 99 ? -1.097 10.621 -13.389 1.00 69.25 99 LYS A N 1
ATOM 796 C CA . LYS A 1 99 ? -1.888 11.713 -12.814 1.00 69.25 99 LYS A CA 1
ATOM 797 C C . LYS A 1 99 ? -3.396 11.453 -12.791 1.00 69.25 99 LYS A C 1
ATOM 799 O O . LYS A 1 99 ? -4.067 11.879 -11.864 1.00 69.25 99 LYS A O 1
ATOM 804 N N . THR A 1 100 ? -3.937 10.755 -13.789 1.00 73.62 100 THR A N 1
ATOM 805 C CA . THR A 1 100 ? -5.380 10.477 -13.885 1.00 73.62 100 THR A CA 1
ATOM 806 C C . THR A 1 100 ? -5.865 9.387 -12.935 1.00 73.62 100 THR A C 1
ATOM 808 O O . THR A 1 100 ? -7.064 9.296 -12.709 1.00 73.62 100 THR A O 1
ATOM 811 N N . LEU A 1 101 ? -4.959 8.563 -12.403 1.00 71.38 101 LEU A N 1
ATOM 812 C CA . LEU A 1 101 ? -5.278 7.442 -11.514 1.00 71.38 101 LEU A CA 1
ATOM 813 C C . LEU A 1 101 ? -4.886 7.713 -10.060 1.00 71.38 101 LEU A C 1
ATOM 815 O O . LEU A 1 101 ? -5.112 6.865 -9.203 1.00 71.38 101 LEU A O 1
ATOM 819 N N . HIS A 1 102 ? -4.317 8.888 -9.762 1.00 81.06 102 HIS A N 1
ATOM 820 C CA . HIS A 1 102 ? -3.871 9.246 -8.413 1.00 81.06 102 HIS A CA 1
ATOM 821 C C . HIS A 1 102 ? -4.980 9.051 -7.381 1.00 81.06 102 HIS A C 1
ATOM 823 O O . HIS A 1 102 ? -4.741 8.415 -6.358 1.00 81.06 102 HIS A O 1
ATOM 829 N N . ASP A 1 103 ? -6.193 9.513 -7.677 1.00 84.62 103 ASP A N 1
ATOM 830 C CA . ASP A 1 103 ? -7.298 9.450 -6.724 1.00 84.62 103 ASP A CA 1
ATOM 831 C C . ASP A 1 103 ? -7.733 8.010 -6.420 1.00 84.62 103 ASP A C 1
ATOM 833 O O . ASP A 1 103 ? -7.924 7.656 -5.257 1.00 84.62 103 ASP A O 1
ATOM 837 N N . GLU A 1 104 ? -7.826 7.162 -7.447 1.00 82.25 104 GLU A N 1
ATOM 838 C CA . GLU A 1 104 ? -8.168 5.740 -7.305 1.00 82.25 104 GLU A CA 1
ATOM 839 C C . GLU A 1 104 ? -7.062 4.981 -6.556 1.00 82.25 104 GLU A C 1
ATOM 841 O O . GLU A 1 104 ? -7.339 4.190 -5.655 1.00 82.25 104 GLU A O 1
ATOM 846 N N . MET A 1 105 ? -5.793 5.277 -6.859 1.00 78.88 105 MET A N 1
ATOM 847 C CA . MET A 1 105 ? -4.642 4.673 -6.184 1.00 78.88 105 MET A CA 1
ATOM 848 C C . MET A 1 105 ? -4.569 5.060 -4.706 1.00 78.88 105 MET A C 1
ATOM 850 O O . MET A 1 105 ? -4.270 4.213 -3.864 1.00 78.88 105 MET A O 1
ATOM 854 N N . ILE A 1 106 ? -4.822 6.329 -4.375 1.00 86.56 106 ILE A N 1
ATOM 855 C CA . ILE A 1 106 ? -4.855 6.780 -2.981 1.00 86.56 106 ILE A CA 1
ATOM 856 C C . ILE A 1 106 ? -6.045 6.142 -2.269 1.00 86.56 106 ILE A C 1
ATOM 858 O O . ILE A 1 106 ? -5.881 5.648 -1.157 1.00 86.56 106 ILE A O 1
ATOM 862 N N . GLN A 1 107 ? -7.220 6.110 -2.898 1.00 90.00 107 GLN A N 1
ATOM 863 C CA . GLN A 1 107 ? -8.411 5.491 -2.326 1.00 90.00 107 GLN A CA 1
ATOM 864 C C . GLN A 1 107 ? -8.168 4.022 -1.953 1.00 90.00 107 GLN A C 1
ATOM 866 O O . GLN A 1 107 ? -8.420 3.645 -0.807 1.00 90.00 107 GLN A O 1
ATOM 871 N N . ASP A 1 108 ? -7.658 3.211 -2.883 1.00 82.94 108 ASP A N 1
ATOM 872 C CA . ASP A 1 108 ? -7.360 1.796 -2.633 1.00 82.94 108 ASP A CA 1
ATOM 873 C C . ASP A 1 108 ? -6.334 1.636 -1.500 1.00 82.94 108 ASP A C 1
ATOM 875 O O . ASP A 1 108 ? -6.497 0.789 -0.617 1.00 82.94 108 ASP A O 1
ATOM 879 N N . ARG A 1 109 ? -5.310 2.499 -1.464 1.00 86.38 109 ARG A N 1
ATOM 880 C CA . ARG A 1 109 ? -4.293 2.493 -0.403 1.00 86.38 109 ARG A CA 1
ATOM 881 C C . ARG A 1 109 ? -4.837 2.929 0.956 1.00 86.38 109 ARG A C 1
ATOM 883 O O . ARG A 1 109 ? -4.405 2.378 1.960 1.00 86.38 109 ARG A O 1
ATOM 890 N N . ILE A 1 110 ? -5.801 3.850 1.021 1.00 90.44 110 ILE A N 1
ATOM 891 C CA . ILE A 1 110 ? -6.491 4.181 2.279 1.00 90.44 110 ILE A CA 1
ATOM 892 C C . ILE A 1 110 ? -7.269 2.962 2.776 1.00 90.44 110 ILE A C 1
ATOM 894 O O . ILE A 1 110 ? -7.179 2.614 3.950 1.00 90.44 110 ILE A O 1
ATOM 898 N N . VAL A 1 111 ? -8.012 2.297 1.890 1.00 88.19 111 VAL A N 1
ATOM 899 C CA . VAL A 1 111 ? -8.854 1.147 2.249 1.00 88.19 111 VAL A CA 1
ATOM 900 C C . VAL A 1 111 ? -8.012 0.008 2.815 1.00 88.19 111 VAL A C 1
ATOM 902 O O . VAL A 1 111 ? -8.369 -0.557 3.846 1.00 88.19 111 VAL A O 1
ATOM 905 N N . VAL A 1 112 ? -6.912 -0.342 2.149 1.00 81.81 112 VAL A N 1
ATOM 906 C CA . VAL A 1 112 ? -6.059 -1.472 2.549 1.00 81.81 112 VAL A CA 1
ATOM 907 C C . VAL A 1 112 ? -5.089 -1.088 3.666 1.00 81.81 112 VAL A C 1
ATOM 909 O O . VAL A 1 112 ? -4.797 -1.913 4.525 1.00 81.81 112 VAL A O 1
ATOM 912 N N . GLY A 1 113 ? -4.597 0.150 3.665 1.00 83.81 113 GLY A N 1
ATOM 913 C CA . GLY A 1 113 ? -3.507 0.578 4.533 1.00 83.81 113 GLY A CA 1
ATOM 914 C C . GLY A 1 113 ? -3.927 1.209 5.856 1.00 83.81 113 GLY A C 1
ATOM 915 O O . GLY A 1 113 ? -3.065 1.412 6.700 1.00 83.81 113 GLY A O 1
ATOM 916 N N . ILE A 1 114 ? -5.202 1.535 6.082 1.00 91.00 114 ILE A N 1
ATOM 917 C CA . ILE A 1 114 ? -5.625 2.147 7.350 1.00 91.00 114 ILE A CA 1
ATOM 918 C C . ILE A 1 114 ? -5.451 1.186 8.535 1.00 91.00 114 ILE A C 1
ATOM 920 O O . ILE A 1 114 ? -5.832 0.019 8.466 1.00 91.00 114 ILE A O 1
ATOM 924 N N . HIS A 1 115 ? -4.944 1.689 9.664 1.00 88.69 115 HIS A N 1
ATOM 925 C CA . HIS A 1 115 ? -4.646 0.856 10.835 1.00 88.69 115 HIS A CA 1
ATOM 926 C C . HIS A 1 115 ? -5.919 0.267 11.471 1.00 88.69 115 HIS A C 1
ATOM 928 O O . HIS A 1 115 ? -5.912 -0.793 12.097 1.00 88.69 115 HIS A O 1
ATOM 934 N N . ASN A 1 116 ? -7.057 0.952 11.323 1.00 88.94 116 ASN A N 1
ATOM 935 C CA . ASN A 1 116 ? -8.326 0.463 11.842 1.00 88.94 116 ASN A CA 1
ATOM 936 C C . ASN A 1 116 ? -8.926 -0.630 10.943 1.00 88.94 116 ASN A C 1
ATOM 938 O O . ASN A 1 116 ? -9.666 -0.338 10.002 1.00 88.94 116 ASN A O 1
ATOM 942 N N . GLN A 1 117 ? -8.702 -1.887 11.326 1.00 84.81 117 GLN A N 1
ATOM 943 C CA . GLN A 1 117 ? -9.193 -3.061 10.602 1.00 84.81 117 GLN A CA 1
ATOM 944 C C . GLN A 1 117 ? -10.717 -3.071 10.377 1.00 84.81 117 GLN A C 1
ATOM 946 O O . GLN A 1 117 ? -11.180 -3.356 9.276 1.00 84.81 117 GLN A O 1
ATOM 951 N N . ALA A 1 118 ? -11.515 -2.696 11.381 1.00 88.38 118 ALA A N 1
ATOM 952 C CA . ALA A 1 118 ? -12.975 -2.672 11.245 1.00 88.38 118 ALA A CA 1
ATOM 953 C C . ALA A 1 118 ? -13.447 -1.597 10.249 1.00 88.38 118 ALA A C 1
ATOM 955 O O . ALA A 1 118 ? -14.453 -1.764 9.555 1.00 88.38 118 ALA A O 1
ATOM 956 N N . LEU A 1 119 ? -12.722 -0.478 10.168 1.00 92.62 119 LEU A N 1
ATOM 957 C CA . LEU A 1 119 ? -12.996 0.558 9.180 1.00 92.62 119 LEU A CA 1
ATOM 958 C C . LEU A 1 119 ? -12.574 0.120 7.774 1.00 92.62 119 LEU A C 1
ATOM 960 O O . LEU A 1 119 ? -13.340 0.349 6.838 1.00 92.62 119 LEU A O 1
ATOM 964 N N . SER A 1 120 ? -11.410 -0.524 7.646 1.00 85.06 120 SER A N 1
ATOM 965 C CA . SER A 1 120 ? -10.931 -1.107 6.388 1.00 85.06 120 SER A CA 1
ATOM 966 C C . SER A 1 120 ? -11.982 -2.046 5.790 1.00 85.06 120 SER A C 1
ATOM 968 O O . SER A 1 120 ? -12.443 -1.828 4.669 1.00 85.06 120 SER A O 1
ATOM 970 N N . GLU A 1 121 ? -12.474 -3.009 6.574 1.00 81.56 121 GLU A N 1
ATOM 971 C CA . GLU A 1 121 ? -13.514 -3.955 6.148 1.00 81.56 121 GLU A CA 1
ATOM 972 C C . GLU A 1 121 ? -14.803 -3.248 5.712 1.00 81.56 121 GLU A C 1
ATOM 974 O O . GLU A 1 121 ? -15.401 -3.593 4.691 1.00 81.56 121 GLU A O 1
ATOM 979 N N . ARG A 1 122 ? -15.221 -2.207 6.444 1.00 89.88 122 ARG A N 1
ATOM 980 C CA . ARG A 1 122 ? -16.402 -1.414 6.078 1.00 89.88 122 ARG A CA 1
ATOM 981 C C . ARG A 1 122 ? -16.218 -0.698 4.741 1.00 89.88 122 ARG A C 1
ATOM 983 O O . ARG A 1 122 ? -17.149 -0.679 3.940 1.00 89.88 122 ARG A O 1
ATOM 990 N N . MET A 1 123 ? -15.048 -0.105 4.506 1.00 90.75 123 MET A N 1
ATOM 991 C CA . MET A 1 123 ? -14.735 0.593 3.257 1.00 90.75 123 MET A CA 1
ATOM 992 C C . MET A 1 123 ? -14.680 -0.374 2.068 1.00 90.75 123 MET A C 1
ATOM 994 O O . MET A 1 123 ? -15.207 -0.054 1.007 1.00 90.75 123 MET A O 1
ATOM 998 N N . GLN A 1 124 ? -14.133 -1.580 2.252 1.00 83.69 124 GLN A N 1
ATOM 999 C CA . GLN A 1 124 ? -14.077 -2.613 1.206 1.00 83.69 124 GLN A CA 1
ATOM 1000 C C . GLN A 1 124 ? -15.465 -3.058 0.713 1.00 83.69 124 GLN A C 1
ATOM 1002 O O . GLN A 1 124 ? -15.609 -3.494 -0.431 1.00 83.69 124 GLN A O 1
ATOM 1007 N N . LEU A 1 125 ? -16.496 -2.961 1.558 1.00 83.69 125 LEU A N 1
ATOM 1008 C CA . LEU A 1 125 ? -17.869 -3.336 1.207 1.00 83.69 125 LEU A CA 1
ATOM 1009 C C . LEU A 1 125 ? -18.629 -2.235 0.447 1.00 83.69 125 LEU A C 1
ATOM 1011 O O . LEU A 1 125 ? -19.680 -2.515 -0.141 1.00 83.69 125 LEU A O 1
ATOM 1015 N N . ASP A 1 126 ? -18.116 -1.002 0.422 1.00 88.88 126 ASP A N 1
ATOM 1016 C CA . ASP A 1 126 ? -18.757 0.118 -0.263 1.00 88.88 126 ASP A CA 1
ATOM 1017 C C . ASP A 1 126 ? -18.329 0.204 -1.736 1.00 88.88 126 ASP A C 1
ATOM 1019 O O . ASP A 1 126 ? -17.290 0.747 -2.101 1.00 88.88 126 ASP A O 1
ATOM 1023 N N . LYS A 1 127 ? -19.195 -0.295 -2.624 1.00 84.38 127 LYS A N 1
ATOM 1024 C CA . LYS A 1 127 ? -18.974 -0.280 -4.081 1.00 84.38 127 LYS A CA 1
ATOM 1025 C C . LYS A 1 127 ? -18.985 1.116 -4.711 1.00 84.38 127 LYS A C 1
ATOM 1027 O O . LYS A 1 127 ? -18.690 1.228 -5.898 1.00 84.38 127 LYS A O 1
ATOM 1032 N N . LYS A 1 128 ? -19.415 2.145 -3.980 1.00 91.44 128 LYS A N 1
ATOM 1033 C CA . LYS A 1 128 ? -19.471 3.537 -4.450 1.00 91.44 128 LYS A CA 1
ATOM 1034 C C . LYS A 1 128 ? -18.465 4.424 -3.726 1.00 91.44 128 LYS A C 1
ATOM 1036 O O . LYS A 1 128 ? -18.554 5.644 -3.854 1.00 91.44 128 LYS A O 1
ATOM 1041 N N . LEU A 1 129 ? -17.546 3.822 -2.970 1.00 90.56 129 LEU A N 1
ATOM 1042 C CA . LEU A 1 129 ? -16.505 4.554 -2.278 1.00 90.56 129 LEU A CA 1
ATOM 1043 C C . LEU A 1 129 ? -15.733 5.421 -3.282 1.00 90.56 129 LEU A C 1
ATOM 1045 O O . LEU A 1 129 ? -15.441 5.000 -4.402 1.00 90.56 129 LEU A O 1
ATOM 1049 N N . THR A 1 130 ? -15.419 6.633 -2.852 1.00 94.75 130 THR A N 1
ATOM 1050 C CA . THR A 1 130 ? -14.554 7.595 -3.542 1.00 94.75 130 THR A CA 1
ATOM 1051 C C . THR A 1 130 ? -13.436 8.031 -2.604 1.00 94.75 130 THR A C 1
ATOM 1053 O O . THR A 1 130 ? -13.606 7.954 -1.383 1.00 94.75 130 THR A O 1
ATOM 1056 N N . LEU A 1 131 ? -12.335 8.571 -3.133 1.00 93.31 131 LEU A N 1
ATOM 1057 C CA . LEU A 1 131 ? -11.261 9.152 -2.317 1.00 93.31 131 LEU A CA 1
ATOM 1058 C C . LEU A 1 131 ? -11.782 10.147 -1.262 1.00 93.31 131 LEU A C 1
ATOM 1060 O O . LEU A 1 131 ? -11.391 10.082 -0.096 1.00 93.31 131 LEU A O 1
ATOM 1064 N N . GLU A 1 132 ? -12.692 11.043 -1.652 1.00 96.06 132 GLU A N 1
ATOM 1065 C CA . GLU A 1 132 ? -13.278 12.039 -0.748 1.00 96.06 132 GLU A CA 1
ATOM 1066 C C . GLU A 1 132 ? -14.003 11.369 0.430 1.00 96.06 132 GLU A C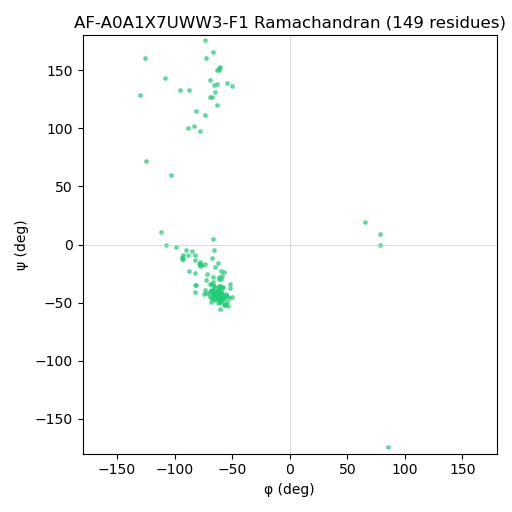 1
ATOM 1068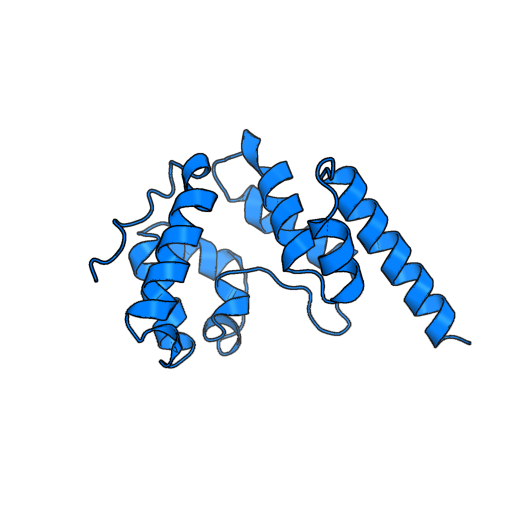 O O . GLU A 1 132 ? -13.751 11.684 1.596 1.00 96.06 132 GLU A O 1
ATOM 1073 N N . SER A 1 133 ? -14.873 10.399 0.134 1.00 95.69 133 SER A N 1
ATOM 1074 C CA . SER A 1 133 ? -15.621 9.673 1.164 1.00 95.69 133 SER A CA 1
ATOM 1075 C C . SER A 1 133 ? -14.718 8.798 2.041 1.00 95.69 133 SER A C 1
ATOM 1077 O O . SER A 1 133 ? -14.901 8.782 3.257 1.00 95.69 133 SER A O 1
ATOM 1079 N N . ALA A 1 134 ? -13.702 8.142 1.472 1.00 95.06 134 ALA A N 1
ATOM 1080 C CA . ALA A 1 134 ? -12.730 7.344 2.218 1.00 95.06 134 ALA A CA 1
ATOM 1081 C C . ALA A 1 134 ? -11.935 8.214 3.205 1.00 95.06 134 ALA A C 1
ATOM 1083 O O . ALA A 1 134 ? -11.849 7.896 4.392 1.00 95.06 134 ALA A O 1
ATOM 1084 N N . THR A 1 135 ? -11.446 9.363 2.736 1.00 96.62 135 THR A N 1
ATOM 1085 C CA . THR A 1 135 ? -10.721 10.353 3.546 1.00 96.62 135 THR A CA 1
ATOM 1086 C C . THR A 1 135 ? -11.581 10.871 4.693 1.00 96.62 135 THR A C 1
ATOM 1088 O O . THR A 1 135 ? -11.144 10.917 5.845 1.00 96.62 135 THR A O 1
ATOM 1091 N N . LYS A 1 136 ? -12.835 11.232 4.401 1.00 96.81 136 LYS A N 1
ATOM 1092 C CA . LYS A 1 136 ? -13.784 11.701 5.413 1.00 96.81 136 LYS A CA 1
ATOM 1093 C C . LYS A 1 136 ? -14.037 10.636 6.483 1.00 96.81 136 LYS A C 1
ATOM 1095 O O . LYS A 1 136 ? -13.920 10.931 7.669 1.00 96.81 136 LYS A O 1
ATOM 1100 N N . LEU A 1 137 ? -14.336 9.404 6.071 1.00 96.31 137 LEU A N 1
ATOM 1101 C CA . LEU A 1 137 ? -14.612 8.299 6.993 1.00 96.31 137 LEU A CA 1
ATOM 1102 C C . LEU A 1 137 ? -13.397 7.965 7.871 1.00 96.31 137 LEU A C 1
ATOM 1104 O O . LEU A 1 137 ? -13.584 7.650 9.045 1.00 96.31 137 LEU A O 1
ATOM 1108 N N . ALA A 1 138 ? -12.180 8.041 7.324 1.00 95.69 138 ALA A N 1
ATOM 1109 C CA . ALA A 1 138 ? -10.940 7.837 8.072 1.00 95.69 138 ALA A CA 1
ATOM 1110 C C . ALA A 1 138 ? -10.766 8.883 9.183 1.00 95.69 138 ALA A C 1
ATOM 1112 O O . ALA A 1 138 ? -10.598 8.520 10.348 1.00 95.69 138 ALA A O 1
ATOM 1113 N N . ARG A 1 139 ? -10.905 10.170 8.844 1.00 96.06 139 ARG A N 1
ATOM 1114 C CA . ARG A 1 139 ? -10.795 11.287 9.798 1.00 96.06 139 ARG A CA 1
ATOM 1115 C C . ARG A 1 139 ? -11.858 11.228 10.897 1.00 96.06 139 ARG A C 1
ATOM 1117 O O . ARG A 1 139 ? -11.544 11.364 12.076 1.00 96.06 139 ARG A O 1
ATOM 1124 N N . GLU A 1 140 ? -13.119 11.008 10.523 1.00 94.88 140 GLU A N 1
ATOM 1125 C CA . GLU A 1 140 ? -14.228 10.919 11.485 1.00 94.88 140 GLU A CA 1
ATOM 1126 C C . GLU A 1 140 ? -14.036 9.756 12.463 1.00 94.88 140 GLU A C 1
ATOM 1128 O O . GLU A 1 140 ? -14.315 9.887 13.654 1.00 94.88 140 GLU A O 1
ATOM 1133 N N . ASN A 1 141 ? -13.539 8.617 11.981 1.00 94.00 141 ASN A N 1
ATOM 1134 C CA . ASN A 1 141 ? -13.310 7.454 12.825 1.00 94.00 141 ASN A CA 1
ATOM 1135 C C . ASN A 1 141 ? -12.169 7.661 13.831 1.00 94.00 141 ASN A C 1
ATOM 1137 O O . ASN A 1 141 ? -12.304 7.248 14.983 1.00 94.00 141 ASN A O 1
ATOM 1141 N N . GLU A 1 142 ? -11.081 8.315 13.416 1.00 93.81 142 GLU A N 1
ATOM 1142 C CA . GLU A 1 142 ? -9.981 8.689 14.310 1.00 93.81 142 GLU A CA 1
ATOM 1143 C C . GLU A 1 142 ? -10.463 9.635 15.418 1.00 93.81 142 GLU A C 1
ATOM 1145 O O . GLU A 1 142 ? -10.236 9.363 16.597 1.00 93.81 142 GLU A O 1
ATOM 1150 N N . ALA A 1 143 ? -11.219 10.679 15.062 1.00 91.25 143 ALA A N 1
ATOM 1151 C CA . ALA A 1 143 ? -11.759 11.636 16.027 1.00 91.25 143 ALA A CA 1
ATOM 1152 C C . ALA A 1 143 ? -12.672 10.969 17.074 1.00 91.25 143 ALA A C 1
ATOM 1154 O O . ALA A 1 143 ? -12.568 11.258 18.267 1.00 91.25 143 ALA A O 1
ATOM 1155 N N . VAL A 1 144 ? -13.538 10.040 16.648 1.00 90.38 144 VAL A N 1
ATOM 1156 C CA . VAL A 1 144 ? -14.404 9.273 17.562 1.00 90.38 144 VAL A CA 1
ATOM 1157 C C . VAL A 1 144 ? -13.577 8.398 18.505 1.00 90.38 144 VAL A C 1
ATOM 1159 O O . VAL A 1 144 ? -13.875 8.342 19.697 1.00 90.38 144 VAL A O 1
ATOM 1162 N N . LYS A 1 145 ? -12.527 7.734 18.007 1.00 85.12 145 LYS A N 1
ATOM 1163 C CA . LYS A 1 145 ? -11.639 6.918 18.849 1.00 85.12 145 LYS A CA 1
ATOM 1164 C C . LYS A 1 145 ? -10.871 7.754 19.872 1.00 85.12 145 LYS A C 1
ATOM 1166 O O . LYS A 1 145 ? -10.754 7.325 21.018 1.00 85.12 145 LYS A O 1
ATOM 1171 N N . MET A 1 146 ? -10.384 8.934 19.488 1.00 80.81 146 MET A N 1
ATOM 1172 C CA . MET A 1 146 ? -9.701 9.84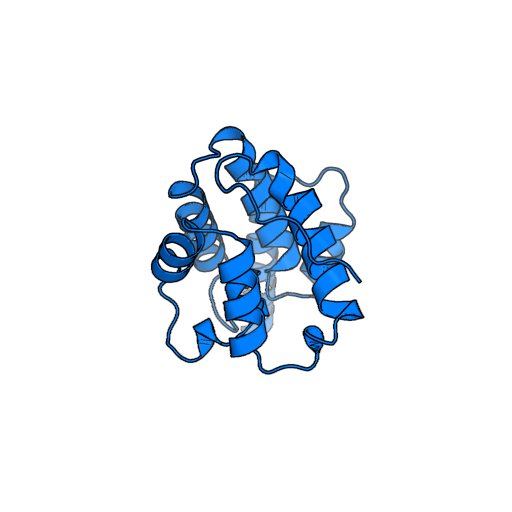4 20.415 1.00 80.81 146 MET A CA 1
ATOM 1173 C C . MET A 1 146 ? -10.631 10.265 21.560 1.00 80.81 146 MET A C 1
ATOM 1175 O O . MET A 1 146 ? -10.279 10.083 22.721 1.00 80.81 146 MET A O 1
ATOM 1179 N N . GLN A 1 147 ? -11.861 10.689 21.248 1.00 77.75 147 GLN A N 1
ATOM 1180 C CA . GLN A 1 147 ? -12.859 11.067 22.261 1.00 77.75 147 GLN A CA 1
ATOM 1181 C C . GLN A 1 147 ? -13.221 9.917 23.212 1.00 77.75 147 GLN A C 1
ATOM 1183 O O . GLN A 1 147 ? -13.454 10.143 24.394 1.00 77.75 147 GLN A O 1
ATOM 1188 N N . GLN A 1 148 ? -13.269 8.681 22.710 1.00 75.19 148 GLN A N 1
ATOM 1189 C CA . GLN A 1 148 ? -13.532 7.494 23.531 1.00 75.19 148 GLN A CA 1
ATOM 1190 C C . GLN A 1 148 ? -12.360 7.108 24.439 1.00 75.19 148 GLN A C 1
ATOM 1192 O O . GLN A 1 148 ? -12.584 6.443 25.443 1.00 75.19 148 GLN A O 1
ATOM 1197 N N . THR A 1 149 ? -11.131 7.481 24.077 1.00 73.44 149 THR A N 1
ATOM 1198 C CA . THR A 1 149 ? -9.915 7.157 24.845 1.00 73.44 149 THR A CA 1
ATOM 1199 C C . THR A 1 149 ? -9.624 8.212 25.920 1.00 73.44 149 THR A C 1
ATOM 1201 O O . THR A 1 149 ? -8.947 7.921 26.901 1.00 73.44 149 THR A O 1
ATOM 1204 N N . GLU A 1 150 ? -10.140 9.432 25.749 1.00 65.25 150 GLU A N 1
ATOM 1205 C CA . GLU A 1 150 ? -10.044 10.538 26.716 1.00 65.25 150 GLU A CA 1
ATOM 1206 C C . GLU A 1 150 ? -11.135 10.509 27.811 1.00 65.25 150 GLU A C 1
ATOM 1208 O O . GLU A 1 150 ? -11.093 11.329 28.732 1.00 65.25 150 GLU A O 1
ATOM 1213 N N . MET A 1 151 ? -12.098 9.582 27.724 1.00 51.66 151 MET A N 1
ATOM 1214 C CA . MET A 1 151 ? -13.145 9.322 28.729 1.00 51.66 151 MET A CA 1
ATOM 1215 C C . MET A 1 151 ? -12.759 8.203 29.696 1.00 51.66 151 MET A C 1
ATOM 1217 O O . MET A 1 151 ? -13.109 8.341 30.892 1.00 51.66 151 MET A O 1
#

Secondary structure (DSSP, 8-state):
-PPPPPP-TT-GGGHHHHHHHHHHHHHHTT-TTS-HHHHHHHHHHHH-THHHHHHHHTT--TTGGG-HHHHHS--PPTT--HHHHHHHHHHHHHTSS-GGGHHHHHHHHHHHH-S-HHHHHHHHT-TT--HHHHHHHHHHHHHHHHHHH--